Protein AF-A0AAD9WPU2-F1 (afdb_monomer_lite)

pLDDT: mean 74.7, std 11.59, range [48.5, 90.38]

Foldseek 3Di:
DVVVVVVVVVVVVLVVLVVQDVVSVDPCVPPDPVRVVVVVVVSVVVLVVVVVVCVVDVDDSDPRPPPPDDPVVVCVVPPVVVVVVVVVVVCVVP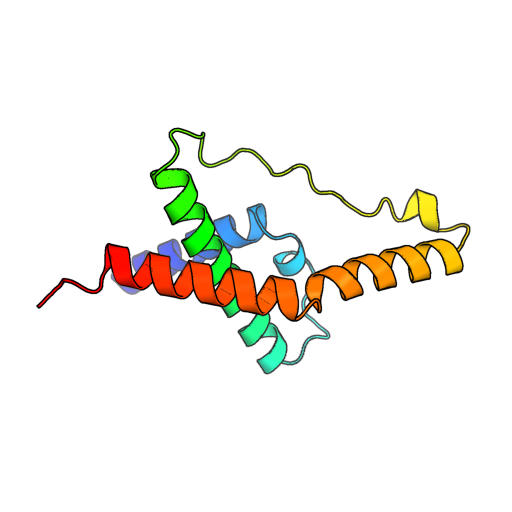VPVVVVVVVVVVVVVCCVVPVPDD

Sequence (118 aa):
MKHKATRKDVECAFGVLQSRWAITHKPLRYWQKDVLCKIMKTCIILHNMITEDERHTNLEPWVTLQEENIELHAYAHDLALLGGHIASRLGRVRDREINNTLQSDLMVHVWRNYGNEP

Radius of gyration: 18.35 Å; chains: 1; bounding box: 53×38×39 Å

InterPro domains:
  IPR006912 Harbinger transposase-derived protein [PF04827] (2-57)

Structure (mmCIF, N/CA/C/O backbone):
data_AF-A0AAD9WPU2-F1
#
_entry.id   AF-A0AAD9WPU2-F1
#
loop_
_atom_site.group_PDB
_atom_site.id
_atom_site.type_symbol
_atom_site.label_atom_id
_atom_site.label_alt_id
_atom_site.label_comp_id
_atom_site.label_asym_id
_atom_site.label_entity_id
_atom_site.label_seq_id
_atom_site.pdbx_PDB_ins_code
_atom_site.Cartn_x
_atom_site.Cartn_y
_atom_site.Cartn_z
_atom_site.occupancy
_atom_site.B_iso_or_equiv
_atom_site.auth_seq_id
_atom_site.auth_comp_id
_atom_site.auth_asym_id
_atom_site.auth_atom_id
_atom_site.pdbx_PDB_model_num
ATOM 1 N N . MET A 1 1 ? -17.216 20.703 20.294 1.00 52.88 1 MET A N 1
ATOM 2 C CA . MET A 1 1 ? -16.041 19.851 20.610 1.00 52.88 1 MET A CA 1
ATOM 3 C C . MET A 1 1 ? -15.848 18.650 19.671 1.00 52.88 1 MET A C 1
ATOM 5 O O . MET A 1 1 ? -14.723 18.184 19.577 1.00 52.88 1 MET A O 1
ATOM 9 N N . LYS A 1 2 ? -16.865 18.191 18.917 1.00 58.16 2 LYS A N 1
ATOM 10 C CA . LYS A 1 2 ? -16.760 17.002 18.042 1.00 58.16 2 LYS A CA 1
ATOM 11 C C . LYS A 1 2 ? -15.746 17.128 16.885 1.00 58.16 2 LYS A C 1
ATOM 13 O O . LYS A 1 2 ? -14.982 16.205 16.659 1.00 58.16 2 LYS A O 1
ATOM 18 N N . HIS A 1 3 ? -15.635 18.293 16.237 1.00 56.81 3 HIS A N 1
ATOM 19 C CA . HIS A 1 3 ? -14.709 18.477 15.102 1.00 56.81 3 HIS A CA 1
ATOM 20 C C . HIS A 1 3 ? -13.216 18.353 15.456 1.00 56.81 3 HIS A C 1
ATOM 22 O O . HIS A 1 3 ? -12.432 17.910 14.624 1.00 56.81 3 HIS A O 1
ATOM 28 N N . LYS A 1 4 ? -12.808 18.729 16.681 1.00 67.25 4 LYS A N 1
ATOM 29 C CA . LYS A 1 4 ? -11.401 18.624 17.114 1.00 67.25 4 LYS A CA 1
ATOM 30 C C . LYS A 1 4 ? -10.979 17.172 17.355 1.00 67.25 4 LYS A C 1
ATOM 32 O O . LYS A 1 4 ? -9.852 16.831 17.021 1.00 67.25 4 LYS A O 1
ATOM 37 N N . ALA A 1 5 ? -11.871 16.347 17.909 1.00 71.38 5 ALA A N 1
ATOM 38 C CA . ALA A 1 5 ? -11.608 14.927 18.138 1.00 71.38 5 ALA A CA 1
ATOM 39 C C . ALA A 1 5 ? -11.481 14.180 16.804 1.00 71.38 5 ALA A C 1
ATOM 41 O O . ALA A 1 5 ? -10.441 13.597 16.531 1.00 71.38 5 ALA A O 1
ATOM 42 N N . THR A 1 6 ? -12.457 14.351 15.907 1.00 74.44 6 THR A N 1
ATOM 43 C CA . THR A 1 6 ? -12.424 13.731 14.575 1.00 74.44 6 THR A CA 1
ATOM 44 C C . THR A 1 6 ? -11.186 14.132 13.772 1.00 74.44 6 THR A C 1
ATOM 46 O O . THR A 1 6 ? -10.581 13.292 13.118 1.00 74.44 6 THR A O 1
ATOM 49 N N . ARG A 1 7 ? -10.767 15.405 13.831 1.0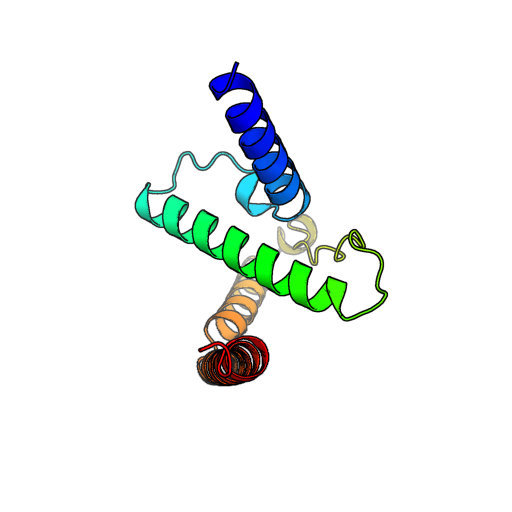0 76.12 7 ARG A N 1
ATOM 50 C CA . ARG A 1 7 ? -9.547 15.846 13.141 1.00 76.12 7 ARG A CA 1
ATOM 51 C C . ARG A 1 7 ? -8.295 15.172 13.706 1.00 76.12 7 ARG A C 1
ATOM 53 O O . ARG A 1 7 ? -7.438 14.776 12.929 1.00 76.12 7 ARG A O 1
ATOM 60 N N . LYS A 1 8 ? -8.216 15.014 15.029 1.00 86.88 8 LYS A N 1
ATOM 61 C CA . LYS A 1 8 ? -7.094 14.344 15.694 1.00 86.88 8 LYS A CA 1
ATOM 62 C C . LYS A 1 8 ? -6.986 12.876 15.280 1.00 86.88 8 LYS A C 1
ATOM 64 O O . LYS A 1 8 ? -5.884 12.412 15.014 1.00 86.88 8 LYS A O 1
ATOM 69 N N . ASP A 1 9 ? -8.110 12.169 15.189 1.00 77.31 9 ASP A N 1
ATOM 70 C CA . ASP A 1 9 ? -8.121 10.761 14.774 1.00 77.31 9 ASP A CA 1
ATOM 71 C C . ASP A 1 9 ? -7.674 10.611 13.314 1.00 77.31 9 ASP A C 1
ATOM 73 O O . ASP A 1 9 ? -6.876 9.733 12.991 1.00 77.31 9 ASP A O 1
ATOM 77 N N . VAL A 1 10 ? -8.114 11.526 12.443 1.00 75.81 10 VAL A N 1
ATOM 78 C CA . VAL A 1 10 ? -7.667 11.587 11.044 1.00 75.81 10 VAL A CA 1
ATOM 79 C C . VAL A 1 10 ? -6.168 11.892 10.964 1.00 75.81 10 VAL A C 1
ATOM 81 O O . VAL A 1 10 ? -5.444 11.170 10.289 1.00 75.81 10 VAL A O 1
ATOM 84 N N . GLU A 1 11 ? -5.678 12.913 11.670 1.00 81.81 11 GLU A N 1
ATOM 85 C CA . GLU A 1 11 ? -4.249 13.265 11.716 1.00 81.81 11 GLU A CA 1
ATOM 86 C C . GLU A 1 11 ? -3.392 12.092 12.227 1.00 81.81 11 GLU A C 1
ATOM 88 O O . GLU A 1 11 ? -2.343 11.804 11.655 1.00 81.81 11 GLU A O 1
ATOM 93 N N . CYS A 1 12 ? -3.868 11.370 13.246 1.00 82.69 12 CYS A N 1
ATOM 94 C CA . CYS A 1 12 ? -3.212 10.180 13.783 1.00 82.69 12 CYS A CA 1
ATOM 95 C C . CYS A 1 12 ? -3.143 9.047 12.747 1.00 82.69 12 CYS A C 1
ATOM 97 O O . CYS A 1 12 ? -2.065 8.513 12.486 1.00 82.69 12 CYS A O 1
ATOM 99 N N . ALA A 1 13 ? -4.266 8.728 12.095 1.00 79.06 13 ALA A N 1
ATOM 100 C CA . ALA A 1 13 ? -4.318 7.696 11.060 1.00 79.06 13 ALA A CA 1
ATOM 101 C C . ALA A 1 13 ? -3.411 8.032 9.866 1.00 79.06 13 ALA A C 1
ATOM 103 O O . ALA A 1 13 ? -2.705 7.165 9.352 1.00 79.06 13 ALA A O 1
ATOM 104 N N . PHE A 1 14 ? -3.373 9.301 9.450 1.00 78.75 14 PHE A N 1
ATOM 105 C CA . PHE A 1 14 ? -2.443 9.755 8.417 1.00 78.75 14 PHE A CA 1
ATOM 106 C C . PHE A 1 14 ? -0.981 9.640 8.860 1.00 78.75 14 PHE A C 1
ATOM 108 O O . PHE A 1 14 ? -0.159 9.218 8.053 1.00 78.75 14 PHE A O 1
ATOM 115 N N . GLY A 1 15 ? -0.662 9.946 10.121 1.00 81.06 15 GLY A N 1
ATOM 116 C CA . GLY A 1 15 ? 0.682 9.763 10.675 1.00 81.06 15 GLY A CA 1
ATOM 117 C C . GLY A 1 15 ? 1.146 8.303 10.640 1.00 81.06 15 GLY A C 1
ATOM 118 O O . GLY A 1 15 ? 2.260 8.032 10.199 1.00 81.06 15 GLY A O 1
ATOM 119 N N . VAL A 1 16 ? 0.271 7.363 11.014 1.00 80.56 16 VAL A N 1
ATOM 120 C CA . VAL A 1 16 ? 0.546 5.912 10.957 1.00 80.56 16 VAL A CA 1
ATOM 121 C C . VAL A 1 16 ? 0.732 5.428 9.516 1.00 80.56 16 VAL A C 1
ATOM 123 O O . VAL A 1 16 ? 1.650 4.662 9.217 1.00 80.56 16 VAL A O 1
ATOM 126 N N . LEU A 1 17 ? -0.123 5.885 8.596 1.00 80.38 17 LEU A N 1
ATOM 127 C CA . LEU A 1 17 ? 0.010 5.538 7.181 1.00 80.38 17 LEU A CA 1
ATOM 128 C C . LEU A 1 17 ? 1.292 6.118 6.575 1.00 80.38 17 LEU A C 1
ATOM 130 O O . LEU A 1 17 ? 1.926 5.441 5.770 1.00 80.38 17 LEU A O 1
ATOM 134 N N . GLN A 1 18 ? 1.698 7.323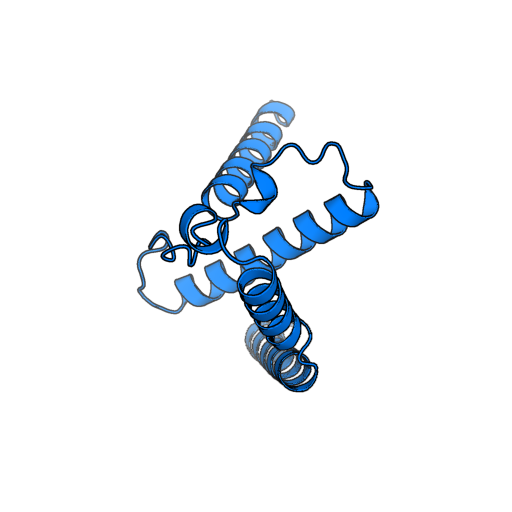 6.981 1.00 80.25 18 GLN A N 1
ATOM 135 C CA . GLN A 1 18 ? 2.969 7.914 6.569 1.00 80.25 18 GLN A CA 1
ATOM 136 C C . GLN A 1 18 ? 4.149 7.084 7.056 1.00 80.25 18 GLN A C 1
ATOM 138 O O . GLN A 1 18 ? 4.908 6.594 6.223 1.00 80.25 18 GLN A O 1
ATOM 143 N N . SER A 1 19 ? 4.233 6.792 8.357 1.00 78.62 19 SER A N 1
ATOM 144 C CA . SER A 1 19 ? 5.344 6.005 8.909 1.00 78.62 19 SER A CA 1
ATOM 145 C C . SER A 1 19 ? 5.496 4.617 8.284 1.00 78.62 19 SER A C 1
ATOM 147 O O . SER A 1 19 ? 6.595 4.074 8.283 1.00 78.62 19 SER A O 1
ATOM 149 N N . ARG A 1 20 ? 4.402 4.031 7.775 1.00 77.31 20 ARG A N 1
ATOM 150 C CA . ARG A 1 20 ? 4.398 2.678 7.202 1.00 77.31 20 ARG A CA 1
ATOM 151 C C . ARG A 1 20 ? 4.571 2.654 5.681 1.00 77.31 20 ARG A C 1
ATOM 153 O O . ARG A 1 20 ? 5.048 1.657 5.149 1.00 77.31 20 ARG A O 1
ATOM 160 N N . TRP A 1 21 ? 4.180 3.715 4.969 1.00 80.19 21 TRP A N 1
ATOM 161 C CA . TRP A 1 21 ? 4.146 3.727 3.505 1.00 80.19 21 TRP A CA 1
ATOM 162 C C . TRP A 1 21 ? 4.889 4.933 2.919 1.00 80.19 21 TRP A C 1
ATOM 164 O O . TRP A 1 21 ? 4.318 6.016 2.753 1.00 80.19 21 TRP A O 1
ATOM 174 N N . ALA A 1 22 ? 6.121 4.712 2.451 1.00 79.81 22 ALA A N 1
ATOM 175 C CA . ALA A 1 22 ? 6.955 5.732 1.803 1.00 79.81 22 ALA A CA 1
ATOM 176 C C . ALA A 1 22 ? 6.283 6.441 0.603 1.00 79.81 22 ALA A C 1
ATOM 178 O O . ALA A 1 22 ? 6.581 7.601 0.309 1.00 79.81 22 ALA A O 1
ATOM 179 N N . ILE A 1 23 ? 5.331 5.787 -0.081 1.00 79.31 23 ILE A N 1
ATOM 180 C CA . ILE A 1 23 ? 4.573 6.390 -1.194 1.00 79.31 23 ILE A CA 1
ATOM 181 C C . ILE A 1 23 ? 3.741 7.608 -0.761 1.00 79.31 23 ILE A C 1
ATOM 183 O O . ILE A 1 23 ? 3.488 8.498 -1.570 1.00 79.31 23 ILE A O 1
ATOM 187 N N . THR A 1 24 ? 3.354 7.678 0.514 1.00 77.00 24 THR A N 1
ATOM 188 C CA . THR A 1 24 ? 2.539 8.772 1.060 1.00 77.00 24 THR A CA 1
ATOM 189 C C . THR A 1 24 ? 3.371 9.987 1.497 1.00 77.00 24 THR A C 1
ATOM 191 O O . THR A 1 24 ? 2.808 11.059 1.721 1.00 77.00 24 THR A O 1
ATOM 194 N N . HIS A 1 25 ? 4.705 9.854 1.567 1.00 72.94 25 HIS A N 1
ATOM 195 C CA . HIS A 1 25 ? 5.631 10.929 1.945 1.00 72.94 25 HIS A CA 1
ATOM 196 C C . HIS A 1 25 ? 5.982 11.876 0.794 1.00 72.94 25 HIS A C 1
ATOM 198 O O . HIS A 1 25 ? 6.296 13.046 1.022 1.00 72.94 25 HIS A O 1
ATOM 204 N N . LYS A 1 26 ? 5.990 11.387 -0.452 1.00 69.25 26 LYS A N 1
ATOM 205 C CA . LYS A 1 26 ? 6.423 12.205 -1.591 1.00 69.25 26 LYS A CA 1
ATOM 206 C C . LYS A 1 26 ? 5.314 13.169 -2.003 1.00 69.25 26 LYS A C 1
ATOM 208 O O . LYS A 1 26 ? 4.154 12.768 -2.041 1.00 69.25 26 LYS A O 1
ATOM 213 N N . PRO A 1 27 ? 5.640 14.423 -2.368 1.00 62.56 27 PRO A N 1
ATOM 214 C CA . PRO A 1 27 ? 4.644 15.358 -2.863 1.00 62.56 27 PRO A CA 1
ATOM 215 C C . PRO A 1 27 ? 3.974 14.770 -4.106 1.00 62.56 27 PRO A C 1
ATOM 217 O O . PRO A 1 27 ? 4.575 14.655 -5.174 1.00 62.56 27 PRO A O 1
ATOM 220 N N . LEU A 1 28 ? 2.697 14.425 -3.960 1.00 65.38 28 LEU A N 1
ATOM 221 C CA . LEU A 1 28 ? 1.839 13.795 -4.970 1.00 65.38 28 LEU A CA 1
ATOM 222 C C . LEU A 1 28 ? 1.447 14.770 -6.096 1.00 65.38 28 LEU A C 1
ATOM 224 O O . LEU A 1 28 ? 0.422 14.610 -6.748 1.00 65.38 28 LEU A O 1
ATOM 228 N N . ARG A 1 29 ? 2.269 15.800 -6.330 1.00 60.03 29 ARG A N 1
ATOM 229 C CA . ARG A 1 29 ? 1.985 16.985 -7.149 1.00 60.03 29 ARG A CA 1
ATOM 230 C C . ARG A 1 29 ? 1.674 16.654 -8.613 1.00 60.03 29 ARG A C 1
ATOM 232 O O . ARG A 1 29 ? 1.053 17.463 -9.289 1.00 60.03 29 ARG A O 1
ATOM 239 N N . TYR A 1 30 ? 2.081 15.471 -9.072 1.00 63.38 30 TYR A N 1
ATOM 240 C CA . TYR A 1 30 ? 1.879 14.976 -10.437 1.00 63.38 30 TYR A CA 1
ATOM 241 C C . TYR A 1 30 ? 0.819 13.870 -10.551 1.00 63.38 30 TYR A C 1
ATOM 243 O O . TYR A 1 30 ? 0.597 13.347 -11.639 1.00 63.38 30 TYR A O 1
ATOM 251 N N . TRP A 1 31 ? 0.174 13.486 -9.449 1.00 75.81 31 TRP A N 1
ATOM 252 C CA . TRP A 1 31 ? -0.787 12.389 -9.437 1.00 75.81 31 TRP A CA 1
ATOM 253 C C . TRP A 1 31 ? -2.204 12.928 -9.628 1.00 75.81 31 TRP A C 1
ATOM 255 O O . TRP A 1 31 ? -2.635 13.848 -8.931 1.00 75.81 31 TRP A O 1
ATOM 265 N N . GLN A 1 32 ? -2.948 12.344 -10.571 1.00 85.31 32 GLN A N 1
ATOM 266 C CA . GLN A 1 32 ? -4.371 12.637 -10.725 1.00 85.31 32 GLN A CA 1
ATOM 267 C C . GLN A 1 32 ? -5.135 12.217 -9.458 1.00 85.31 32 GLN A C 1
ATOM 269 O O . GLN A 1 32 ? -4.774 11.251 -8.777 1.00 85.31 32 GLN A O 1
ATOM 274 N N . LYS A 1 33 ? -6.209 12.947 -9.134 1.00 85.12 33 LYS A N 1
ATOM 275 C CA . LYS A 1 33 ? -7.006 12.728 -7.915 1.00 85.12 33 LYS A CA 1
ATOM 276 C C . LYS A 1 33 ? -7.523 11.291 -7.803 1.00 85.12 33 LYS A C 1
ATOM 278 O O . LYS A 1 33 ? -7.543 10.737 -6.708 1.00 85.12 33 LYS A O 1
ATOM 283 N N . ASP A 1 34 ? -7.938 10.684 -8.911 1.00 86.88 34 ASP A N 1
ATOM 284 C CA . ASP A 1 34 ? -8.432 9.306 -8.938 1.00 86.88 34 ASP A CA 1
ATOM 285 C C . ASP A 1 34 ? -7.330 8.301 -8.568 1.00 86.88 34 ASP A C 1
ATOM 287 O O . ASP A 1 34 ? -7.586 7.357 -7.819 1.00 86.88 34 ASP A O 1
ATOM 291 N N . VAL A 1 35 ? -6.099 8.528 -9.035 1.00 85.25 35 VAL A N 1
ATOM 292 C CA . VAL A 1 35 ? -4.949 7.684 -8.709 1.00 85.25 35 VAL A CA 1
ATOM 293 C C . VAL A 1 35 ? -4.587 7.835 -7.237 1.00 85.25 35 VAL A C 1
ATOM 295 O O . VAL A 1 35 ? -4.378 6.833 -6.557 1.00 85.25 35 VAL A O 1
ATOM 298 N N . LEU A 1 36 ? -4.615 9.058 -6.705 1.00 84.25 36 LEU A N 1
ATOM 299 C CA . LEU A 1 36 ? -4.402 9.284 -5.278 1.00 84.25 36 LEU A CA 1
ATOM 300 C C . LEU A 1 36 ? -5.473 8.591 -4.420 1.00 84.25 36 LEU A C 1
ATOM 302 O O . LEU A 1 36 ? -5.149 7.937 -3.430 1.00 84.25 36 LEU A O 1
ATOM 306 N N . CYS A 1 37 ? -6.745 8.675 -4.816 1.00 85.81 37 CYS A N 1
ATOM 307 C CA . CYS A 1 37 ? -7.820 7.961 -4.131 1.00 85.81 37 CYS A CA 1
ATOM 308 C C . CYS A 1 37 ? -7.607 6.441 -4.152 1.00 85.81 37 CYS A C 1
ATOM 310 O O . CYS A 1 37 ? -7.876 5.788 -3.145 1.00 85.81 37 CYS A O 1
ATOM 312 N N . LYS A 1 38 ? -7.122 5.876 -5.266 1.00 86.75 38 LYS A N 1
ATOM 313 C CA . LYS A 1 38 ? -6.787 4.447 -5.361 1.00 86.75 38 LYS A CA 1
ATOM 314 C C . LYS A 1 38 ? -5.644 4.089 -4.410 1.00 86.75 38 LYS A C 1
ATOM 316 O O . LYS A 1 38 ? -5.817 3.167 -3.625 1.00 86.75 38 LYS A O 1
ATOM 321 N N . ILE A 1 39 ? -4.551 4.860 -4.404 1.00 85.38 39 ILE A N 1
ATOM 322 C CA . ILE A 1 39 ? -3.417 4.639 -3.488 1.00 85.38 39 ILE A CA 1
ATOM 323 C C . ILE A 1 39 ? -3.881 4.654 -2.033 1.00 85.38 39 ILE A C 1
ATOM 325 O O . ILE A 1 39 ? -3.615 3.705 -1.304 1.00 85.38 39 ILE A O 1
ATOM 329 N N . MET A 1 40 ? -4.612 5.693 -1.618 1.00 85.62 40 MET A N 1
ATOM 330 C CA . MET A 1 40 ? -5.073 5.812 -0.233 1.00 85.62 40 MET A CA 1
ATOM 331 C C . MET A 1 40 ? -5.971 4.642 0.171 1.00 85.62 40 MET A C 1
ATOM 333 O O . MET A 1 40 ? -5.795 4.086 1.252 1.00 85.62 40 MET A O 1
ATOM 337 N N . LYS A 1 41 ? -6.897 4.225 -0.703 1.00 85.81 41 LYS A N 1
ATOM 338 C CA . LYS A 1 41 ? -7.738 3.044 -0.459 1.00 85.81 41 LYS A CA 1
ATOM 339 C C . LYS A 1 41 ? -6.897 1.779 -0.312 1.00 85.81 41 LYS A C 1
ATOM 341 O O . LYS A 1 41 ? -7.119 1.027 0.629 1.00 85.81 41 LYS A O 1
ATOM 346 N N . THR A 1 42 ? -5.921 1.569 -1.192 1.00 86.88 42 THR A N 1
ATOM 347 C CA . THR A 1 42 ? -5.008 0.425 -1.108 1.00 86.88 42 THR A CA 1
ATOM 348 C C . THR A 1 42 ? -4.216 0.437 0.200 1.00 86.88 42 THR A C 1
ATOM 350 O O . THR A 1 42 ? -4.201 -0.575 0.888 1.00 86.88 42 THR A O 1
ATOM 353 N N . CYS A 1 43 ? -3.625 1.570 0.596 1.00 85.12 43 CYS A N 1
ATOM 354 C CA . CYS A 1 43 ? -2.881 1.684 1.855 1.00 85.12 43 CYS A CA 1
ATOM 355 C C . CYS A 1 43 ? -3.755 1.384 3.082 1.00 85.12 43 CYS A C 1
ATOM 357 O O . CYS A 1 43 ? -3.285 0.720 4.000 1.00 85.12 43 CYS A O 1
ATOM 359 N N . ILE A 1 44 ? -5.016 1.833 3.094 1.00 83.88 44 ILE A N 1
ATOM 360 C CA . ILE A 1 44 ? -5.964 1.550 4.184 1.00 83.88 44 ILE A CA 1
ATOM 361 C C . ILE A 1 44 ? -6.318 0.059 4.228 1.00 83.88 44 ILE A C 1
ATOM 363 O O . ILE A 1 44 ? -6.269 -0.539 5.297 1.00 83.88 44 ILE A O 1
ATOM 367 N N . ILE A 1 45 ? -6.642 -0.551 3.082 1.00 83.94 45 ILE A N 1
ATOM 368 C CA . ILE A 1 45 ? -6.977 -1.982 3.007 1.00 83.94 45 ILE A CA 1
ATOM 369 C C . ILE A 1 45 ? -5.791 -2.824 3.484 1.00 83.94 45 ILE A C 1
ATOM 371 O O . ILE A 1 45 ? -5.960 -3.655 4.369 1.00 83.94 45 ILE A O 1
ATOM 375 N N . LEU A 1 46 ? -4.589 -2.562 2.963 1.00 83.88 46 LEU A N 1
ATOM 376 C CA . LEU A 1 46 ? -3.379 -3.280 3.366 1.00 83.88 46 LEU A CA 1
ATOM 377 C C . LEU A 1 46 ? -3.061 -3.070 4.846 1.00 83.88 46 LEU A C 1
ATOM 379 O O . LEU A 1 46 ? -2.706 -4.020 5.530 1.00 83.88 46 LEU A O 1
ATOM 383 N N . HIS A 1 47 ? -3.213 -1.849 5.361 1.00 81.31 47 HIS A N 1
ATOM 384 C CA . HIS A 1 47 ? -3.000 -1.577 6.779 1.00 81.31 47 HIS A CA 1
ATOM 385 C C . HIS A 1 47 ? -3.972 -2.363 7.662 1.00 81.31 47 HIS A C 1
ATOM 387 O O . HIS A 1 47 ? -3.538 -2.952 8.648 1.00 81.31 47 HIS A O 1
ATOM 393 N N . ASN A 1 48 ? -5.254 -2.411 7.295 1.00 79.56 48 ASN A N 1
ATOM 394 C CA . ASN A 1 48 ? -6.253 -3.170 8.040 1.00 79.56 48 ASN A CA 1
ATOM 395 C C . ASN A 1 48 ? -5.960 -4.673 7.989 1.00 79.56 48 ASN A C 1
ATOM 397 O O . ASN A 1 48 ? -5.988 -5.316 9.030 1.00 79.56 48 ASN A O 1
ATOM 401 N N . MET A 1 49 ? -5.616 -5.206 6.811 1.00 80.00 49 MET A N 1
ATOM 402 C CA . MET A 1 49 ? -5.256 -6.618 6.648 1.00 80.00 49 MET A CA 1
ATOM 403 C C . MET A 1 49 ? -4.047 -6.997 7.501 1.00 80.00 49 MET A C 1
ATOM 405 O O . MET A 1 49 ? -4.096 -7.989 8.219 1.00 80.00 49 MET A O 1
ATOM 409 N N . ILE A 1 50 ? -2.981 -6.192 7.462 1.00 78.88 50 ILE A N 1
ATOM 410 C CA . ILE A 1 50 ? -1.779 -6.479 8.245 1.00 78.88 50 ILE A CA 1
ATOM 411 C C . ILE A 1 50 ? -2.054 -6.319 9.745 1.00 78.88 50 ILE A C 1
ATOM 413 O O . ILE A 1 50 ? -1.611 -7.140 10.530 1.00 78.88 50 ILE A O 1
ATOM 417 N N . THR A 1 51 ? -2.824 -5.305 10.149 1.00 77.62 51 THR A N 1
ATOM 418 C CA . THR A 1 51 ? -3.189 -5.114 11.563 1.00 77.62 51 THR A CA 1
ATOM 419 C C . THR A 1 51 ? -4.032 -6.275 12.090 1.00 77.62 51 THR A C 1
ATOM 421 O O . THR A 1 51 ? -3.924 -6.620 13.262 1.00 77.62 51 THR A O 1
ATOM 424 N N . GLU A 1 52 ? -4.901 -6.858 11.264 1.00 76.38 52 GLU A N 1
ATOM 425 C CA . GLU A 1 52 ? -5.683 -8.038 11.638 1.00 76.38 52 GLU A CA 1
ATOM 426 C C . GLU A 1 52 ? -4.785 -9.275 11.780 1.00 76.38 52 GLU A C 1
ATOM 428 O O . GLU A 1 52 ? -4.842 -9.938 12.812 1.00 76.38 52 GLU A O 1
ATOM 433 N N . ASP A 1 53 ? -3.894 -9.528 10.818 1.00 74.56 53 ASP A N 1
ATOM 434 C CA . ASP A 1 53 ? -2.919 -10.629 10.876 1.00 74.56 53 ASP A CA 1
ATOM 435 C C . ASP A 1 53 ? -1.981 -10.508 12.097 1.00 74.56 53 ASP A C 1
ATOM 437 O O . ASP A 1 53 ? -1.874 -11.430 12.910 1.00 74.56 53 ASP A O 1
ATOM 441 N N . GLU A 1 54 ? -1.421 -9.312 12.318 1.00 74.38 54 GLU A N 1
ATOM 442 C CA . GLU A 1 54 ? -0.564 -8.971 13.462 1.00 74.38 54 GLU A CA 1
ATOM 443 C C . GLU A 1 54 ? -1.296 -9.067 14.810 1.00 74.38 54 GLU A C 1
ATOM 445 O O . GLU A 1 54 ? -0.646 -9.224 15.834 1.00 74.38 54 GLU A O 1
ATOM 450 N N . ARG A 1 55 ? -2.633 -8.987 14.861 1.00 68.00 55 ARG A N 1
ATOM 451 C CA . ARG A 1 55 ? -3.399 -9.214 16.105 1.00 68.00 55 ARG A CA 1
ATOM 452 C C . ARG A 1 55 ? -3.550 -10.693 16.445 1.00 68.00 55 ARG A C 1
ATOM 454 O O . ARG A 1 55 ? -3.748 -11.023 17.613 1.00 68.00 55 ARG A O 1
ATOM 461 N N . HIS A 1 56 ? -3.508 -11.567 15.442 1.00 63.88 56 HIS A N 1
ATOM 462 C CA . HIS A 1 56 ? -3.635 -13.014 15.619 1.00 63.88 56 HIS A CA 1
ATOM 463 C C . HIS A 1 56 ? -2.285 -13.695 15.869 1.00 63.88 56 HIS A C 1
ATOM 465 O O . HIS A 1 56 ? -2.227 -14.742 16.517 1.00 63.88 56 HIS A O 1
ATOM 471 N N . THR A 1 57 ? -1.193 -13.082 15.424 1.00 57.72 57 THR A N 1
ATOM 472 C CA . THR A 1 57 ? 0.171 -13.451 15.804 1.00 57.72 57 THR A CA 1
ATOM 473 C C . THR A 1 57 ? 0.613 -12.603 16.999 1.00 57.72 57 THR A C 1
ATOM 475 O O . THR A 1 57 ? 0.467 -11.398 16.947 1.00 57.72 57 THR A O 1
ATOM 478 N N . ASN A 1 58 ? 1.201 -13.152 18.068 1.00 57.03 58 ASN A N 1
ATOM 479 C CA . ASN A 1 58 ? 1.801 -12.341 19.154 1.00 57.03 58 ASN A CA 1
ATOM 480 C C . ASN A 1 58 ? 3.098 -11.614 18.698 1.00 57.03 58 ASN A C 1
ATOM 482 O O . ASN A 1 58 ? 4.124 -11.684 19.374 1.00 57.03 58 ASN A O 1
ATOM 486 N N . LEU A 1 59 ? 3.097 -11.003 17.512 1.00 56.97 59 LEU A N 1
ATOM 487 C CA . LEU A 1 59 ? 4.211 -10.265 16.929 1.00 56.97 59 LEU A CA 1
ATOM 488 C C . LEU A 1 59 ? 4.052 -8.780 17.269 1.00 56.97 59 LEU A C 1
ATOM 490 O O . LEU A 1 59 ? 2.963 -8.221 17.173 1.00 56.97 59 LEU A O 1
ATOM 494 N N . GLU A 1 60 ? 5.145 -8.142 17.685 1.00 56.66 60 GLU A N 1
ATOM 495 C CA . GLU A 1 60 ? 5.140 -6.726 18.056 1.00 56.66 60 GLU A CA 1
ATOM 496 C C . GLU A 1 60 ? 4.673 -5.854 16.861 1.00 56.66 60 GLU A C 1
ATOM 498 O O . GLU A 1 60 ? 5.279 -5.941 15.787 1.00 56.66 60 GLU A O 1
ATOM 503 N N . PRO A 1 61 ? 3.658 -4.975 17.021 1.00 55.00 61 PRO A N 1
ATOM 504 C CA . PRO A 1 61 ? 2.954 -4.281 15.921 1.00 55.00 61 PRO A CA 1
ATOM 505 C C . PRO A 1 61 ? 3.782 -3.311 15.057 1.00 55.00 61 PRO A C 1
ATOM 507 O O . PRO A 1 61 ? 3.247 -2.649 14.167 1.00 55.00 61 PRO A O 1
ATOM 510 N N . TRP A 1 62 ? 5.065 -3.122 15.366 1.00 54.19 62 TRP A N 1
ATOM 511 C CA . TRP A 1 62 ? 5.907 -2.066 14.794 1.00 54.19 62 TRP A CA 1
ATOM 512 C C . TRP A 1 62 ? 7.276 -2.560 14.337 1.00 54.19 62 TRP A C 1
ATOM 514 O O . TRP A 1 62 ? 8.208 -1.757 14.242 1.00 54.19 62 TRP A O 1
ATOM 524 N N . VAL A 1 63 ? 7.440 -3.852 14.036 1.00 52.81 63 VAL A N 1
ATOM 525 C CA . VAL A 1 63 ? 8.648 -4.275 13.319 1.00 52.81 63 VAL A CA 1
ATOM 526 C C . VAL A 1 63 ? 8.652 -3.554 11.975 1.00 52.81 63 VAL A C 1
ATOM 528 O O . VAL A 1 63 ? 7.869 -3.862 11.077 1.00 52.81 63 VAL A O 1
ATOM 531 N N . THR A 1 64 ? 9.516 -2.547 11.858 1.00 52.22 64 THR A N 1
ATOM 532 C CA . THR A 1 64 ? 9.798 -1.862 10.605 1.00 52.22 64 THR A CA 1
ATOM 533 C C . THR A 1 64 ? 10.196 -2.937 9.609 1.00 52.22 64 THR A C 1
ATOM 535 O O . THR A 1 64 ? 11.273 -3.522 9.731 1.00 52.22 64 THR A O 1
ATOM 538 N N . LEU A 1 65 ? 9.313 -3.243 8.654 1.00 52.50 65 LEU A N 1
ATOM 539 C CA . LEU A 1 65 ? 9.682 -4.088 7.528 1.00 52.50 65 LEU A CA 1
ATOM 540 C C . LEU A 1 65 ? 10.908 -3.430 6.913 1.00 52.50 65 LEU A C 1
ATOM 542 O O . LEU A 1 65 ? 10.852 -2.254 6.552 1.00 52.50 65 LEU A O 1
ATOM 546 N N . GLN A 1 66 ? 12.025 -4.154 6.886 1.00 48.50 66 GLN A N 1
ATOM 547 C CA . GLN A 1 66 ? 13.251 -3.644 6.304 1.00 48.50 66 GLN A CA 1
ATOM 548 C C . GLN A 1 66 ? 12.919 -3.293 4.860 1.00 48.50 66 GLN A C 1
ATOM 550 O O . GLN A 1 66 ? 12.618 -4.171 4.051 1.00 48.50 66 GLN A O 1
ATOM 555 N N . GLU A 1 67 ? 12.849 -1.994 4.573 1.00 54.25 67 GLU A N 1
ATOM 556 C CA . GLU A 1 67 ? 12.522 -1.533 3.240 1.00 54.25 67 GLU A CA 1
ATOM 557 C C . GLU A 1 67 ? 13.596 -2.110 2.315 1.00 54.25 67 GLU A C 1
ATOM 559 O O . GLU A 1 67 ? 14.768 -1.742 2.411 1.00 54.25 67 GLU A O 1
ATOM 564 N N . GLU A 1 68 ? 13.208 -3.014 1.409 1.00 54.66 68 GLU A N 1
ATOM 565 C CA . GLU A 1 68 ? 13.979 -3.297 0.197 1.00 54.66 68 GLU A CA 1
ATOM 566 C C . GLU A 1 68 ? 13.928 -2.036 -0.677 1.00 54.66 68 GLU A C 1
ATOM 568 O O . GLU A 1 68 ? 13.231 -1.953 -1.701 1.00 54.66 68 GLU A O 1
ATOM 573 N N . ASN A 1 69 ? 14.610 -0.999 -0.202 1.00 58.44 69 ASN A N 1
ATOM 574 C CA . ASN A 1 69 ? 14.838 0.216 -0.938 1.00 58.44 69 ASN A CA 1
ATOM 575 C C . ASN A 1 69 ? 15.788 -0.119 -2.076 1.00 58.44 69 ASN A C 1
ATOM 577 O O . ASN A 1 69 ? 16.833 -0.741 -1.894 1.00 58.44 69 ASN A O 1
ATOM 581 N N . ILE A 1 70 ? 15.414 0.317 -3.274 1.00 59.69 70 ILE A N 1
ATOM 582 C CA . ILE A 1 70 ? 16.352 0.344 -4.386 1.00 59.69 70 ILE A CA 1
ATOM 583 C C . ILE A 1 70 ? 17.385 1.403 -4.003 1.00 59.69 70 ILE A C 1
ATOM 585 O O . ILE A 1 70 ? 17.065 2.595 -3.996 1.00 59.69 70 ILE A O 1
ATOM 589 N N . GLU A 1 71 ? 18.605 0.985 -3.667 1.00 59.47 71 GLU A N 1
ATOM 590 C CA . GLU A 1 71 ? 19.740 1.899 -3.570 1.00 59.47 71 GLU A CA 1
ATOM 591 C C . GLU A 1 71 ? 19.985 2.495 -4.956 1.00 59.47 71 GLU A C 1
ATOM 593 O O . GLU A 1 71 ? 20.724 1.957 -5.778 1.00 59.47 71 GLU A O 1
ATOM 598 N N . LEU A 1 72 ? 19.330 3.622 -5.236 1.00 57.28 72 LEU A N 1
ATOM 599 C CA . LEU A 1 72 ? 19.381 4.286 -6.537 1.00 57.28 72 LEU A CA 1
ATOM 600 C C . LEU A 1 72 ? 20.827 4.624 -6.945 1.00 57.28 72 LEU A C 1
ATOM 602 O O . LEU A 1 72 ? 21.131 4.685 -8.133 1.00 57.28 72 LEU A O 1
ATOM 606 N N . HIS A 1 73 ? 21.728 4.775 -5.967 1.00 57.50 73 HIS A N 1
ATOM 607 C CA . HIS A 1 73 ? 23.154 4.990 -6.198 1.00 57.50 73 HIS A CA 1
ATOM 608 C C . HIS A 1 73 ? 23.881 3.786 -6.807 1.00 57.50 73 HIS A C 1
ATOM 610 O O . HIS A 1 73 ? 24.746 3.997 -7.653 1.00 57.50 73 HIS A O 1
ATOM 616 N N . ALA A 1 74 ? 23.511 2.550 -6.457 1.00 57.75 74 ALA A N 1
ATOM 617 C CA . ALA A 1 74 ? 24.122 1.345 -7.024 1.00 57.75 74 ALA A CA 1
ATOM 618 C C . ALA A 1 74 ? 23.728 1.128 -8.500 1.00 57.75 74 ALA A C 1
ATOM 620 O O . ALA A 1 74 ? 24.486 0.547 -9.271 1.00 57.75 74 ALA A O 1
ATOM 621 N N . TYR A 1 75 ? 22.563 1.645 -8.908 1.00 55.88 75 TYR A N 1
ATOM 622 C CA . TYR A 1 75 ? 22.000 1.492 -10.257 1.00 55.88 75 TYR A CA 1
ATOM 623 C C . TYR A 1 75 ? 22.225 2.704 -11.172 1.00 55.88 75 TYR A C 1
ATOM 625 O O . TYR A 1 75 ? 21.900 2.645 -12.357 1.00 55.88 75 TYR A O 1
ATOM 633 N N . ALA A 1 76 ? 22.796 3.799 -10.660 1.00 60.09 76 ALA A N 1
ATOM 634 C CA . ALA A 1 76 ? 23.043 5.013 -11.441 1.00 60.09 76 ALA A CA 1
ATOM 635 C C . ALA A 1 76 ? 23.999 4.782 -12.627 1.00 60.09 76 ALA A C 1
ATOM 637 O O . ALA A 1 76 ? 23.978 5.552 -13.587 1.00 60.09 76 ALA A O 1
ATOM 638 N N . HIS A 1 77 ? 24.814 3.722 -12.573 1.00 64.38 77 HIS A N 1
ATOM 639 C CA . HIS A 1 77 ? 25.766 3.401 -13.630 1.00 64.38 77 HIS A CA 1
ATOM 640 C C . HIS A 1 77 ? 25.165 2.554 -14.770 1.00 64.38 77 HIS A C 1
ATOM 642 O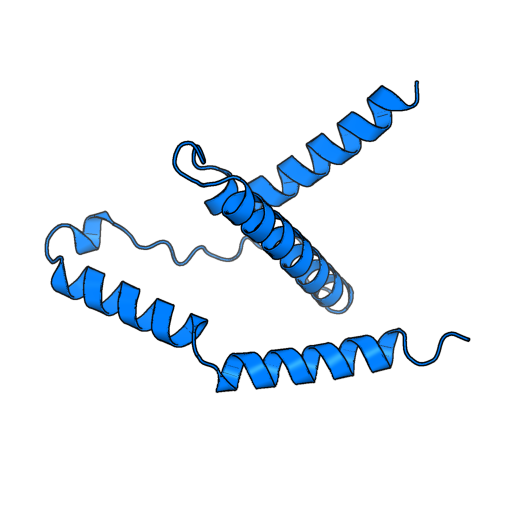 O . HIS A 1 77 ? 25.707 2.588 -15.874 1.00 64.38 77 HIS A O 1
ATOM 648 N N . ASP A 1 78 ? 24.044 1.852 -14.543 1.00 74.38 78 ASP A N 1
ATOM 649 C CA . ASP A 1 78 ? 23.432 0.959 -15.536 1.00 74.38 78 ASP A CA 1
ATOM 650 C C . ASP A 1 78 ? 21.890 0.997 -15.505 1.00 74.38 78 ASP A C 1
ATOM 652 O O . ASP A 1 78 ? 21.209 0.343 -14.706 1.00 74.38 78 ASP A O 1
ATOM 656 N N . LEU A 1 79 ? 21.328 1.760 -16.447 1.00 76.19 79 LEU A N 1
ATOM 657 C CA . LEU A 1 79 ? 19.884 1.895 -16.654 1.00 76.19 79 LEU A CA 1
ATOM 658 C C . LEU A 1 79 ? 19.214 0.587 -17.110 1.00 76.19 79 LEU A C 1
ATOM 660 O O . LEU A 1 79 ? 18.015 0.420 -16.874 1.00 76.19 79 LEU A O 1
ATOM 664 N N . ALA A 1 80 ? 19.945 -0.341 -17.737 1.00 78.94 80 ALA A N 1
ATOM 665 C CA . ALA A 1 80 ? 19.393 -1.631 -18.149 1.00 78.94 80 ALA A CA 1
ATOM 666 C C . ALA A 1 80 ? 19.150 -2.536 -16.934 1.00 78.94 80 ALA A C 1
ATOM 668 O O . ALA A 1 80 ? 18.103 -3.181 -16.841 1.00 78.94 80 ALA A O 1
ATOM 669 N N . LEU A 1 81 ? 20.065 -2.511 -15.962 1.00 78.38 81 LEU A N 1
ATOM 670 C CA . LEU A 1 81 ? 19.933 -3.239 -14.698 1.00 78.38 81 LEU A CA 1
ATOM 671 C C . LEU A 1 81 ? 18.761 -2.692 -13.865 1.00 78.38 81 LEU A C 1
ATOM 673 O O . LEU A 1 81 ? 17.951 -3.463 -13.344 1.00 78.38 81 LEU A O 1
ATOM 677 N N . LEU A 1 82 ? 18.594 -1.363 -13.832 1.00 79.94 82 LEU A N 1
ATOM 678 C CA . LEU A 1 82 ? 17.425 -0.721 -13.221 1.00 79.94 82 LEU A CA 1
ATOM 679 C C . LEU A 1 82 ? 16.124 -1.124 -13.932 1.00 79.94 82 LEU A C 1
ATOM 681 O O . LEU A 1 82 ? 15.142 -1.478 -13.276 1.00 79.94 82 LEU A O 1
ATOM 685 N N . GLY A 1 83 ? 16.122 -1.105 -15.267 1.00 81.12 83 GLY A N 1
ATOM 686 C CA . GLY A 1 83 ? 14.983 -1.517 -16.086 1.00 81.12 83 GLY A CA 1
ATOM 687 C C . GLY A 1 83 ? 14.570 -2.969 -15.830 1.00 81.12 83 GLY A C 1
ATOM 688 O O . GLY A 1 83 ? 13.388 -3.237 -15.612 1.00 81.12 83 GLY A O 1
ATOM 689 N N . GLY A 1 84 ? 15.536 -3.890 -15.771 1.00 82.19 84 GLY A N 1
ATOM 690 C CA . GLY A 1 84 ? 15.305 -5.302 -15.453 1.00 82.19 84 GLY A CA 1
ATOM 691 C C . GLY A 1 84 ? 14.762 -5.516 -14.038 1.00 82.19 84 GLY A C 1
ATOM 692 O O . GLY A 1 84 ? 13.819 -6.290 -13.844 1.00 82.19 84 GLY A O 1
ATOM 693 N N . HIS A 1 85 ? 15.285 -4.781 -13.052 1.00 80.81 85 HIS A N 1
ATOM 694 C CA . HIS A 1 85 ? 14.798 -4.839 -11.674 1.00 80.81 85 HIS A CA 1
ATOM 695 C C . HIS A 1 85 ? 13.351 -4.326 -11.559 1.00 80.81 85 HIS A C 1
ATOM 697 O O . HIS A 1 85 ? 12.496 -4.991 -10.966 1.00 80.81 85 HIS A O 1
ATOM 703 N N . ILE A 1 86 ? 13.043 -3.181 -12.181 1.00 82.38 86 ILE A N 1
ATOM 704 C CA . ILE A 1 86 ? 11.681 -2.624 -12.224 1.00 82.38 86 ILE A CA 1
ATOM 705 C C . ILE A 1 86 ? 10.730 -3.595 -12.930 1.00 82.38 86 ILE A C 1
ATOM 707 O O . ILE A 1 86 ? 9.654 -3.877 -12.403 1.00 82.38 86 ILE A O 1
ATOM 711 N N . ALA A 1 87 ? 11.122 -4.138 -14.086 1.00 84.62 87 ALA A N 1
ATOM 712 C CA . ALA A 1 87 ? 10.313 -5.093 -14.838 1.00 84.62 87 ALA A CA 1
ATOM 713 C C . ALA A 1 87 ? 10.011 -6.355 -14.019 1.00 84.62 87 ALA A C 1
ATOM 715 O O . ALA A 1 87 ? 8.864 -6.795 -13.979 1.00 84.62 87 ALA A O 1
ATOM 716 N N . SER A 1 88 ? 11.002 -6.885 -13.300 1.00 84.12 88 SER A N 1
ATOM 717 C CA . SER A 1 88 ? 10.839 -8.065 -12.443 1.00 84.12 88 SER A CA 1
ATOM 718 C C . SER A 1 88 ? 9.872 -7.804 -11.285 1.00 84.12 88 SER A C 1
ATOM 720 O O . SER A 1 88 ? 8.969 -8.606 -11.033 1.00 84.12 88 SER A O 1
ATOM 722 N N . ARG A 1 89 ? 9.993 -6.654 -10.602 1.00 80.81 89 ARG A N 1
ATOM 723 C CA . ARG A 1 89 ? 9.048 -6.274 -9.535 1.00 80.81 89 ARG A CA 1
ATOM 724 C C . ARG A 1 89 ? 7.639 -6.061 -10.081 1.00 80.81 89 ARG A C 1
ATOM 726 O O . ARG A 1 89 ? 6.682 -6.552 -9.489 1.00 80.81 89 ARG A O 1
ATOM 733 N N . LEU A 1 90 ? 7.504 -5.377 -11.217 1.00 82.69 90 LEU A N 1
ATOM 734 C CA . LEU A 1 90 ? 6.207 -5.184 -11.868 1.00 82.69 90 LEU A CA 1
ATOM 735 C C . LEU A 1 90 ? 5.597 -6.508 -12.331 1.00 82.69 90 LEU A C 1
ATOM 737 O O . LEU A 1 90 ? 4.382 -6.651 -12.242 1.00 82.69 90 LEU A O 1
ATOM 741 N N . GLY A 1 91 ? 6.414 -7.462 -12.781 1.00 85.56 91 GLY A N 1
ATOM 742 C CA . GLY A 1 91 ? 5.984 -8.816 -13.123 1.00 85.56 91 GLY A CA 1
ATOM 743 C C . GLY A 1 91 ? 5.335 -9.512 -11.932 1.00 85.56 91 GLY A C 1
ATOM 744 O O . GLY A 1 91 ? 4.192 -9.937 -12.038 1.00 85.56 91 GLY A O 1
ATOM 745 N N . ARG A 1 92 ? 6.003 -9.510 -10.771 1.00 81.19 92 ARG A N 1
ATOM 746 C CA . ARG A 1 92 ? 5.469 -10.084 -9.521 1.00 81.19 92 ARG A CA 1
ATOM 747 C C . ARG A 1 92 ? 4.186 -9.396 -9.051 1.00 81.19 92 ARG A C 1
ATOM 749 O O . ARG A 1 92 ? 3.251 -10.061 -8.631 1.00 81.19 92 ARG A O 1
ATOM 756 N N . VAL A 1 93 ? 4.124 -8.065 -9.129 1.00 79.25 93 VAL A N 1
ATOM 757 C CA . VAL A 1 93 ? 2.930 -7.294 -8.725 1.00 79.25 93 VAL A CA 1
ATOM 758 C C . VAL A 1 93 ? 1.753 -7.524 -9.678 1.00 79.25 93 VAL A C 1
ATOM 760 O O . VAL A 1 93 ? 0.598 -7.488 -9.261 1.00 79.25 93 VAL A O 1
ATOM 763 N N . ARG A 1 94 ? 2.030 -7.729 -10.970 1.00 82.69 94 ARG A N 1
ATOM 764 C CA . ARG A 1 94 ? 1.014 -7.982 -12.003 1.00 82.69 94 ARG A CA 1
ATOM 765 C C . ARG A 1 94 ? 0.731 -9.465 -12.213 1.00 82.69 94 ARG A C 1
ATOM 767 O O . ARG A 1 94 ? -0.048 -9.791 -13.112 1.00 82.69 94 ARG A O 1
ATOM 774 N N . ASP A 1 95 ? 1.344 -10.333 -11.417 1.00 90.38 95 ASP A N 1
ATOM 775 C CA . ASP A 1 95 ? 1.132 -11.766 -11.487 1.00 90.38 95 ASP A CA 1
ATOM 776 C C . ASP A 1 95 ? -0.330 -12.071 -11.150 1.00 90.38 95 ASP A C 1
ATOM 778 O O . ASP A 1 95 ? -0.811 -11.844 -10.036 1.00 90.38 95 ASP A O 1
ATOM 782 N N . ARG A 1 96 ? -1.066 -12.525 -12.166 1.00 88.94 96 ARG A N 1
ATOM 783 C CA . ARG A 1 96 ? -2.498 -12.795 -12.042 1.00 88.94 96 ARG A CA 1
ATOM 784 C C . ARG A 1 96 ? -2.769 -14.040 -11.217 1.00 88.94 96 ARG A C 1
ATOM 786 O O . ARG A 1 96 ? -3.801 -14.090 -10.562 1.00 88.94 96 ARG A O 1
ATOM 793 N N . GLU A 1 97 ? -1.886 -15.026 -11.263 1.00 90.31 97 GLU A N 1
ATOM 794 C CA . GLU A 1 97 ? -2.067 -16.279 -10.539 1.00 90.31 97 GLU A CA 1
ATOM 795 C C . GLU A 1 97 ? -1.900 -16.043 -9.038 1.00 90.31 97 GLU A C 1
ATOM 797 O O . GLU A 1 97 ? -2.782 -16.406 -8.254 1.00 90.31 97 GLU A O 1
ATOM 802 N N . ILE A 1 98 ? -0.844 -15.318 -8.656 1.00 85.12 98 ILE A N 1
ATOM 803 C CA . ILE A 1 98 ? -0.633 -14.896 -7.267 1.00 85.12 98 ILE A CA 1
ATOM 804 C C . ILE A 1 98 ? -1.800 -14.021 -6.798 1.00 85.12 98 ILE A C 1
ATOM 806 O O . ILE A 1 98 ? -2.342 -14.252 -5.721 1.00 85.12 98 ILE A O 1
ATOM 810 N N . ASN A 1 99 ? -2.234 -13.050 -7.609 1.00 85.00 99 ASN A N 1
ATOM 811 C CA . ASN A 1 99 ? -3.357 -12.179 -7.252 1.00 85.00 99 ASN A CA 1
ATOM 812 C C . ASN A 1 99 ? -4.658 -12.970 -7.036 1.00 85.00 99 ASN A C 1
ATOM 814 O O . ASN A 1 99 ? -5.299 -12.818 -6.001 1.00 85.00 99 ASN A O 1
ATOM 818 N N . ASN A 1 100 ? -5.010 -13.868 -7.960 1.00 88.19 100 ASN A N 1
ATOM 819 C CA . ASN A 1 100 ? -6.208 -14.700 -7.838 1.00 88.19 100 ASN A CA 1
ATOM 820 C C . ASN A 1 100 ? -6.161 -15.592 -6.590 1.00 88.19 100 ASN A C 1
ATOM 822 O O . ASN A 1 100 ? -7.176 -15.748 -5.911 1.00 88.19 100 ASN A O 1
ATOM 826 N N . THR A 1 101 ? -4.988 -16.151 -6.280 1.00 87.81 101 THR A N 1
ATOM 827 C CA . THR A 1 101 ? -4.780 -16.991 -5.093 1.00 87.81 101 THR A CA 1
ATOM 828 C C . THR A 1 101 ? -4.994 -16.178 -3.821 1.00 87.81 101 THR A C 1
ATOM 830 O O . THR A 1 101 ? -5.854 -16.518 -3.014 1.00 87.81 101 THR A O 1
ATOM 833 N N . LEU A 1 102 ? -4.318 -15.031 -3.702 1.00 84.56 102 LEU A N 1
ATOM 834 C CA . LEU A 1 102 ? -4.478 -14.117 -2.569 1.00 84.56 102 LEU A CA 1
ATOM 835 C C . LEU A 1 102 ? -5.921 -13.617 -2.427 1.00 84.56 102 LEU A C 1
ATOM 837 O O . LEU A 1 102 ? -6.427 -13.492 -1.314 1.00 84.56 1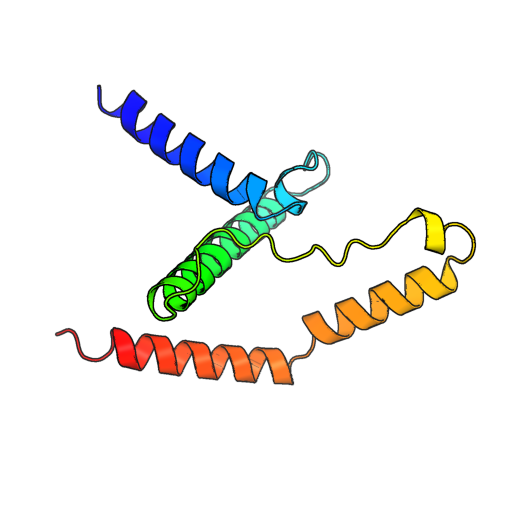02 LEU A O 1
ATOM 841 N N . GLN A 1 103 ? -6.604 -13.343 -3.541 1.00 85.12 103 GLN A N 1
ATOM 842 C CA . GLN A 1 103 ? -8.006 -12.940 -3.528 1.00 85.12 103 GLN A CA 1
ATOM 843 C C . GLN A 1 103 ? -8.905 -14.066 -3.003 1.00 85.12 103 GLN A C 1
ATOM 845 O O . GLN A 1 103 ? -9.801 -13.801 -2.203 1.00 85.12 103 GLN A O 1
ATOM 850 N N . SER A 1 104 ? -8.678 -15.309 -3.437 1.00 87.12 104 SER A N 1
ATOM 851 C CA . SER A 1 104 ? -9.414 -16.475 -2.940 1.00 87.12 104 SER A CA 1
ATOM 852 C C . SER A 1 104 ? -9.187 -16.672 -1.442 1.00 87.12 104 SER A C 1
ATOM 854 O O . SER A 1 104 ? -10.153 -16.801 -0.689 1.00 87.12 104 SER A O 1
ATOM 856 N N . ASP A 1 105 ? -7.934 -16.627 -0.994 1.00 86.38 105 ASP A N 1
ATOM 857 C CA . ASP A 1 105 ? -7.576 -16.785 0.417 1.00 86.38 105 ASP A CA 1
ATOM 858 C C . ASP A 1 105 ? -8.221 -15.699 1.284 1.00 86.38 105 ASP A C 1
ATOM 860 O O . ASP A 1 105 ? -8.808 -16.000 2.326 1.00 86.38 105 ASP A O 1
ATOM 864 N N . LEU A 1 106 ? -8.211 -14.448 0.811 1.00 81.44 106 LEU A N 1
ATOM 865 C CA . LEU A 1 106 ? -8.875 -13.334 1.483 1.00 81.44 106 LEU A CA 1
ATOM 866 C C . LEU A 1 106 ? -10.388 -13.552 1.593 1.00 81.44 106 LEU A C 1
ATOM 868 O O . LEU A 1 106 ? -10.966 -13.330 2.655 1.00 81.44 106 LEU A O 1
ATOM 872 N N . MET A 1 107 ? -11.037 -14.004 0.517 1.00 85.62 107 MET A N 1
ATOM 873 C CA . MET A 1 107 ? -12.471 -14.310 0.530 1.00 85.62 107 MET A CA 1
ATOM 874 C C . MET A 1 107 ? -12.801 -15.410 1.545 1.00 85.62 107 MET A C 1
ATOM 876 O O . MET A 1 107 ? -13.764 -15.271 2.299 1.00 85.62 107 MET A O 1
ATOM 880 N N . VAL A 1 108 ? -11.995 -16.477 1.602 1.00 86.00 108 VAL A N 1
ATOM 881 C CA . VAL A 1 108 ? -12.169 -17.562 2.581 1.00 86.00 108 VAL A CA 1
ATOM 882 C C . VAL A 1 108 ? -11.968 -17.055 4.009 1.00 86.00 108 VAL A C 1
ATOM 884 O O . VAL A 1 108 ? -12.746 -17.412 4.892 1.00 86.00 108 VAL A O 1
ATOM 887 N N . HIS A 1 109 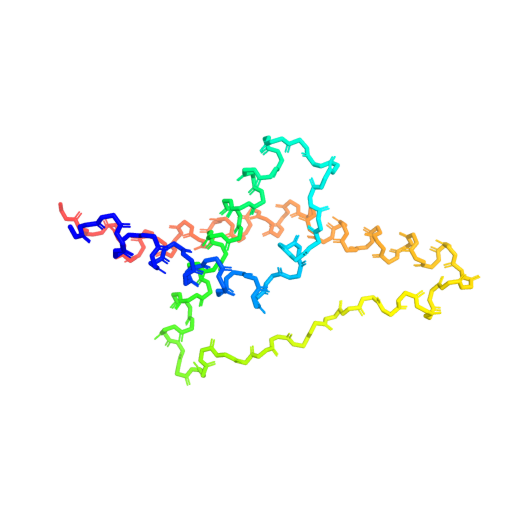? -10.956 -16.220 4.245 1.00 81.44 109 HIS A N 1
ATOM 888 C CA . HIS A 1 109 ? -10.678 -15.627 5.555 1.00 81.44 109 HIS A CA 1
ATOM 889 C C . HIS A 1 109 ? -11.832 -14.748 6.048 1.00 81.44 109 HIS A C 1
ATOM 891 O O . HIS A 1 109 ? -12.361 -14.972 7.137 1.00 81.44 109 HIS A O 1
ATOM 897 N N . VAL A 1 110 ? -12.304 -13.819 5.211 1.00 82.12 110 VAL A N 1
ATOM 898 C CA . VAL A 1 110 ? -13.450 -12.952 5.536 1.00 82.12 110 VAL A CA 1
ATOM 899 C C . VAL A 1 110 ? -14.709 -13.783 5.788 1.00 82.12 110 VAL A C 1
ATOM 901 O O . VAL A 1 110 ? -15.425 -13.530 6.756 1.00 82.12 110 VAL A O 1
ATOM 904 N N . TRP A 1 111 ? -14.965 -14.807 4.969 1.00 85.00 111 TRP A N 1
ATOM 905 C CA . TRP A 1 111 ? -16.103 -15.706 5.165 1.00 85.00 111 TRP A CA 1
ATOM 906 C C . TRP A 1 111 ? -16.022 -16.478 6.488 1.00 85.00 111 TRP A C 1
ATOM 908 O O . TRP A 1 111 ? -17.028 -16.628 7.175 1.00 85.00 111 TRP A O 1
ATOM 918 N N . ARG A 1 112 ? -14.837 -16.951 6.887 1.00 81.25 112 ARG A N 1
ATOM 919 C CA . ARG A 1 112 ? -14.650 -17.639 8.176 1.00 81.25 112 ARG A CA 1
ATOM 920 C C . ARG A 1 112 ? -14.891 -16.719 9.371 1.00 81.25 112 ARG A C 1
ATOM 922 O O . ARG A 1 112 ? -15.470 -17.174 10.354 1.00 81.25 112 ARG A O 1
ATOM 929 N N . ASN A 1 113 ? -14.471 -15.460 9.278 1.00 79.81 113 ASN A N 1
ATOM 930 C CA . ASN A 1 113 ? -14.548 -14.514 10.391 1.00 79.81 113 ASN A CA 1
ATOM 931 C C . ASN A 1 113 ? -15.931 -13.866 10.534 1.00 79.81 113 ASN A C 1
ATOM 933 O O . ASN A 1 113 ? -16.377 -13.646 11.655 1.00 79.81 113 ASN A O 1
ATOM 937 N N . TYR A 1 114 ? -16.615 -13.591 9.419 1.00 79.31 114 TYR A N 1
ATOM 938 C CA . TYR A 1 114 ? -17.850 -12.793 9.403 1.00 79.31 114 TYR A CA 1
ATOM 939 C C . TYR A 1 114 ? -19.044 -13.488 8.730 1.00 79.31 114 TYR A C 1
ATOM 941 O O . TYR A 1 114 ? -20.156 -12.976 8.769 1.00 79.31 114 TYR A O 1
ATOM 949 N N . GLY A 1 115 ? -18.859 -14.658 8.110 1.00 68.81 115 GLY A N 1
ATOM 950 C CA . GLY A 1 115 ? -19.912 -15.362 7.361 1.00 68.81 115 GLY A CA 1
ATOM 951 C C . GLY A 1 115 ? -20.954 -16.094 8.215 1.00 68.81 115 GLY A C 1
ATOM 952 O O . GLY A 1 115 ? -21.873 -16.682 7.653 1.00 68.81 115 GLY A O 1
ATOM 953 N N . ASN A 1 116 ? -20.820 -16.073 9.546 1.00 62.91 116 ASN A N 1
ATOM 954 C CA . ASN A 1 116 ? -21.756 -16.694 10.493 1.00 62.91 116 ASN A CA 1
ATOM 955 C C . ASN A 1 116 ? -22.477 -15.677 11.401 1.00 62.91 116 ASN A C 1
ATOM 957 O O . ASN A 1 116 ? -23.147 -16.091 12.348 1.00 62.91 116 ASN A O 1
ATOM 961 N N . GLU A 1 117 ? -22.344 -14.370 11.158 1.00 53.06 117 GLU A N 1
ATOM 962 C CA . GLU A 1 117 ? -23.140 -13.373 11.885 1.00 53.06 117 GLU A CA 1
ATOM 963 C C . GLU A 1 117 ? -24.553 -13.281 11.264 1.00 53.06 117 GLU A C 1
ATOM 965 O O . GLU A 1 117 ? -24.654 -13.092 10.048 1.00 53.06 117 GLU A O 1
ATOM 970 N N . PRO A 1 118 ? -25.636 -13.481 12.046 1.00 53.16 118 PRO A N 1
ATOM 971 C CA . PRO A 1 118 ? -27.015 -13.352 11.567 1.00 53.16 118 PRO A CA 1
ATOM 972 C C . PRO A 1 118 ? -27.428 -11.905 11.265 1.00 53.16 118 PRO A C 1
ATOM 974 O O . PRO A 1 118 ? -26.906 -10.975 11.922 1.00 53.16 118 PRO A O 1
#

Secondary structure (DSSP, 8-state):
-HHHHHHHHHHHHHHHHHHH-GGGTS--TTS-HHHHHHHHHHHHHHHHHHHHHHHHTT--TT---------HHHHTT-HHHHHHHHHHHHHHHT-HHHHHHHHHHHHHHHHHHHTT--

Organism: NCBI:txid168575